Protein AF-A0A2D6X6G0-F1 (afdb_monomer_lite)

pLDDT: mean 84.28, std 13.41, range [44.09, 95.38]

Radius of gyration: 15.63 Å; chains: 1; bounding box: 31×22×52 Å

Structure (mmCIF, N/CA/C/O backbone):
data_AF-A0A2D6X6G0-F1
#
_entry.id   AF-A0A2D6X6G0-F1
#
loop_
_atom_site.group_PDB
_atom_site.id
_atom_site.type_symbol
_atom_site.label_atom_id
_atom_site.label_alt_id
_atom_site.label_comp_id
_atom_site.label_asym_id
_atom_site.label_entity_id
_atom_site.label_seq_id
_atom_site.pdbx_PDB_ins_code
_atom_site.Cartn_x
_atom_site.Cartn_y
_atom_site.Cartn_z
_atom_site.occupancy
_atom_site.B_iso_or_equiv
_atom_site.auth_seq_id
_atom_site.auth_comp_id
_atom_site.auth_asym_id
_atom_site.auth_atom_id
_atom_site.pdbx_PDB_model_num
ATOM 1 N N . MET A 1 1 ? 10.990 2.599 37.377 1.00 44.09 1 MET A N 1
ATOM 2 C CA . MET A 1 1 ? 9.829 2.057 36.635 1.00 44.09 1 MET A CA 1
ATOM 3 C C . MET A 1 1 ? 10.020 2.344 35.152 1.00 44.09 1 MET A C 1
ATOM 5 O O . MET A 1 1 ? 9.966 3.504 34.763 1.00 44.09 1 MET A O 1
ATOM 9 N N . SER A 1 2 ? 10.303 1.329 34.330 1.00 53.78 2 SER A N 1
ATOM 10 C CA . SER A 1 2 ? 10.341 1.507 32.872 1.00 53.78 2 SER A CA 1
ATOM 11 C C . SER A 1 2 ? 8.934 1.818 32.380 1.00 53.78 2 SER A C 1
ATOM 13 O O . SER A 1 2 ? 8.041 0.981 32.515 1.00 53.78 2 SER A O 1
ATOM 15 N N . LYS A 1 3 ? 8.719 3.015 31.821 1.00 54.50 3 LYS A N 1
ATOM 16 C CA . LYS A 1 3 ? 7.491 3.315 31.078 1.00 54.50 3 LYS A CA 1
ATOM 17 C C . LYS A 1 3 ? 7.387 2.275 29.959 1.00 54.50 3 LYS A C 1
ATOM 19 O O . LYS A 1 3 ? 8.238 2.253 29.069 1.00 54.50 3 LYS A O 1
ATOM 24 N N . LYS A 1 4 ? 6.397 1.376 30.023 1.00 57.78 4 LYS A N 1
ATOM 25 C CA . LYS A 1 4 ? 6.045 0.522 28.881 1.00 57.78 4 LYS A CA 1
ATOM 26 C C . LYS A 1 4 ? 5.753 1.484 27.729 1.00 57.78 4 LYS A C 1
ATOM 28 O O . LYS A 1 4 ? 4.841 2.292 27.850 1.00 57.78 4 LYS A O 1
ATOM 33 N N . LYS A 1 5 ? 6.561 1.454 26.664 1.00 56.16 5 LYS A N 1
ATOM 34 C CA . LYS A 1 5 ? 6.243 2.192 25.438 1.00 56.16 5 LYS A CA 1
ATOM 35 C C . LYS A 1 5 ? 4.903 1.649 24.956 1.00 56.16 5 LYS A C 1
ATOM 37 O O . LYS A 1 5 ? 4.822 0.471 24.603 1.00 56.16 5 LYS A O 1
ATOM 42 N N . GLU A 1 6 ? 3.854 2.462 25.025 1.00 59.06 6 GLU A N 1
ATOM 43 C CA . GLU A 1 6 ? 2.592 2.122 24.383 1.00 59.06 6 GLU A CA 1
ATOM 44 C C . GLU A 1 6 ? 2.894 1.818 22.919 1.00 59.06 6 GLU A C 1
ATOM 46 O O . GLU A 1 6 ? 3.674 2.522 22.268 1.00 59.06 6 GLU A O 1
ATOM 51 N N . LYS A 1 7 ? 2.358 0.699 22.421 1.00 62.53 7 LYS A N 1
ATOM 52 C CA . LYS A 1 7 ? 2.494 0.385 21.001 1.00 62.53 7 LYS A CA 1
ATOM 53 C C . LYS A 1 7 ? 1.877 1.556 20.238 1.00 62.53 7 LYS A C 1
ATOM 55 O O . LYS A 1 7 ? 0.800 1.994 20.637 1.00 62.53 7 LYS A O 1
ATOM 60 N N . PRO A 1 8 ? 2.515 2.052 19.172 1.00 63.84 8 PRO A N 1
ATOM 61 C CA . PRO A 1 8 ? 1.916 3.116 18.391 1.00 63.84 8 PRO A CA 1
ATOM 62 C C . PRO A 1 8 ? 0.540 2.634 17.897 1.00 63.84 8 PRO A C 1
ATOM 64 O O . PRO A 1 8 ? 0.383 1.493 17.442 1.00 63.84 8 PRO A O 1
ATOM 67 N N . THR A 1 9 ? -0.470 3.477 18.091 1.00 72.44 9 THR A N 1
ATOM 68 C CA . THR A 1 9 ? -1.876 3.235 17.742 1.00 72.44 9 THR A CA 1
ATOM 69 C C . THR A 1 9 ? -2.366 4.322 16.783 1.00 72.44 9 THR A C 1
ATOM 71 O O . THR A 1 9 ? -1.673 5.312 16.551 1.00 72.44 9 THR A O 1
ATOM 74 N N . GLY A 1 10 ? -3.545 4.116 16.188 1.00 84.31 10 GLY A N 1
ATOM 75 C CA . GLY A 1 10 ? -4.174 5.064 15.263 1.00 84.31 10 GLY A CA 1
ATOM 76 C C . GLY A 1 10 ? -3.921 4.776 13.780 1.00 84.31 10 GLY A C 1
ATOM 77 O O . GLY A 1 10 ? -3.187 3.849 13.414 1.00 84.31 10 GLY A O 1
ATOM 78 N N . ILE A 1 11 ? -4.554 5.582 12.923 1.00 89.44 11 ILE A N 1
ATOM 79 C CA . ILE A 1 11 ? -4.594 5.398 11.465 1.00 89.44 11 ILE A CA 1
ATOM 80 C C . ILE A 1 11 ? -3.213 5.294 10.812 1.00 89.44 11 ILE A C 1
ATOM 82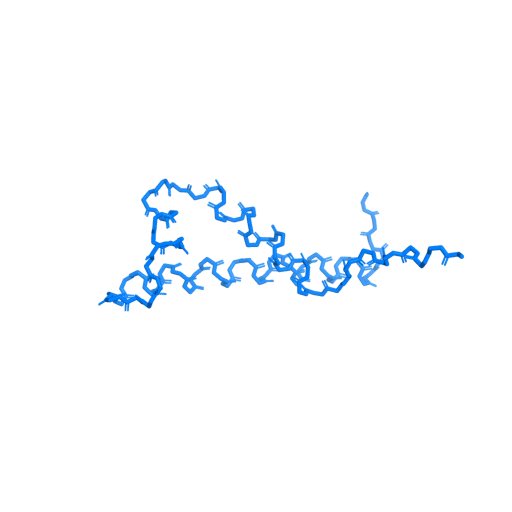 O O . ILE A 1 11 ? -3.029 4.474 9.918 1.00 89.44 11 ILE A O 1
ATOM 86 N N . ALA A 1 12 ? -2.212 6.035 11.295 1.00 89.38 12 ALA A N 1
ATOM 87 C CA . ALA A 1 12 ? -0.861 6.016 10.729 1.00 89.38 12 ALA A CA 1
ATOM 88 C C . ALA A 1 12 ? -0.223 4.615 10.781 1.00 89.38 12 ALA A C 1
ATOM 90 O O . ALA A 1 12 ? 0.381 4.160 9.813 1.00 89.38 12 ALA A O 1
ATOM 91 N N . VAL A 1 13 ? -0.424 3.884 11.881 1.00 91.81 13 VAL A N 1
ATOM 92 C CA . VAL A 1 13 ? 0.095 2.515 12.039 1.00 91.81 13 VAL A CA 1
ATOM 93 C C . VAL A 1 13 ? -0.695 1.520 11.197 1.00 91.81 13 VAL A C 1
ATOM 95 O O . VAL A 1 13 ? -0.152 0.528 10.709 1.00 91.81 13 VAL A O 1
ATOM 98 N N . LEU A 1 14 ? -1.997 1.755 11.026 1.00 92.81 14 LEU A N 1
ATOM 99 C CA . LEU A 1 14 ? -2.820 0.943 10.134 1.00 92.81 14 LEU A CA 1
ATOM 100 C C . LEU A 1 14 ? -2.404 1.151 8.677 1.00 92.81 14 LEU A C 1
ATOM 102 O O . LEU A 1 14 ? -2.306 0.164 7.949 1.00 92.81 14 LEU A O 1
ATOM 106 N N . TYR A 1 15 ? -2.091 2.391 8.299 1.00 92.62 15 TYR A N 1
ATOM 107 C CA . TYR A 1 15 ? -1.547 2.742 6.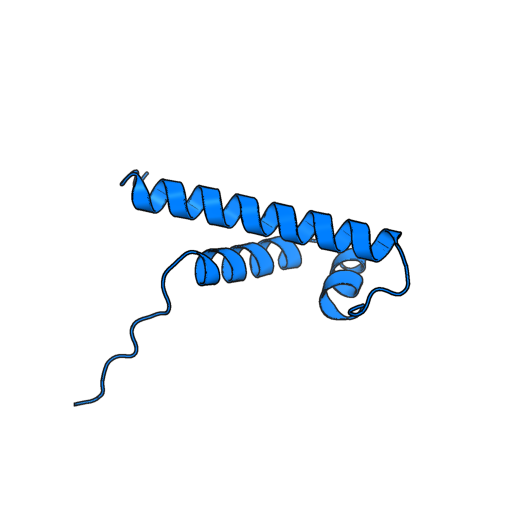996 1.00 92.62 15 TYR A CA 1
ATOM 108 C C . TYR A 1 15 ? -0.198 2.078 6.757 1.00 92.62 15 TYR A C 1
ATOM 110 O O . TYR A 1 15 ? -0.062 1.360 5.777 1.00 92.62 15 TYR A O 1
ATOM 118 N N . GLU A 1 16 ? 0.768 2.216 7.668 1.00 92.31 16 GLU A N 1
ATOM 119 C CA . GLU A 1 16 ? 2.086 1.578 7.542 1.00 92.31 16 GLU A CA 1
ATOM 120 C C . GLU A 1 16 ? 1.963 0.057 7.340 1.00 92.31 16 GLU A C 1
ATOM 122 O O . GLU A 1 16 ? 2.588 -0.533 6.457 1.00 92.31 16 GLU A O 1
ATOM 127 N N . ARG A 1 17 ? 1.097 -0.598 8.124 1.00 93.81 17 ARG A N 1
ATOM 128 C CA . ARG A 1 17 ? 0.836 -2.039 7.987 1.00 93.81 17 ARG A CA 1
ATOM 129 C C . ARG A 1 17 ? 0.174 -2.385 6.657 1.00 93.81 17 ARG A C 1
ATOM 131 O O . ARG A 1 17 ? 0.530 -3.398 6.058 1.00 93.81 17 ARG A O 1
ATOM 138 N N . ALA A 1 18 ? -0.802 -1.588 6.227 1.00 94.69 18 ALA A N 1
ATOM 139 C CA . ALA A 1 18 ? -1.479 -1.780 4.953 1.00 94.69 18 ALA A CA 1
ATOM 140 C C . ALA A 1 18 ? -0.508 -1.588 3.784 1.00 94.69 18 ALA A C 1
ATOM 142 O O . ALA A 1 18 ? -0.439 -2.455 2.923 1.00 94.69 18 ALA A O 1
ATOM 143 N N . TRP A 1 19 ? 0.307 -0.536 3.818 1.00 93.88 19 TRP A N 1
ATOM 144 C CA . TRP A 1 19 ? 1.360 -0.252 2.851 1.00 93.88 19 TRP A CA 1
ATOM 145 C C . TRP A 1 19 ? 2.336 -1.417 2.726 1.00 93.88 19 TRP A C 1
ATOM 147 O O . TRP A 1 19 ? 2.505 -1.962 1.638 1.00 93.88 19 TRP A O 1
ATOM 157 N N . ASN A 1 20 ? 2.915 -1.865 3.844 1.00 93.12 20 ASN A N 1
ATOM 158 C CA . ASN A 1 20 ? 3.872 -2.970 3.841 1.00 93.12 20 ASN A CA 1
ATOM 159 C C . ASN A 1 20 ? 3.263 -4.244 3.251 1.00 93.12 20 ASN A C 1
ATOM 161 O O . ASN A 1 20 ? 3.908 -4.916 2.449 1.00 93.12 20 ASN A O 1
ATOM 165 N N . LYS A 1 21 ? 2.011 -4.556 3.603 1.00 94.00 21 LYS A N 1
ATOM 166 C CA . LYS A 1 21 ? 1.307 -5.714 3.050 1.00 94.00 21 LYS A CA 1
ATOM 167 C C . LYS A 1 21 ? 1.059 -5.564 1.548 1.00 94.00 21 LYS A C 1
ATOM 169 O O . LYS A 1 21 ? 1.413 -6.462 0.791 1.00 94.00 21 LYS A O 1
ATOM 174 N N . THR A 1 22 ? 0.504 -4.430 1.119 1.00 93.44 22 THR A N 1
ATOM 175 C CA . THR A 1 22 ? 0.221 -4.163 -0.294 1.00 93.44 22 THR A CA 1
ATOM 176 C C . THR A 1 22 ? 1.506 -4.255 -1.113 1.00 93.44 22 THR A C 1
ATOM 178 O O . THR A 1 22 ? 1.543 -4.998 -2.087 1.00 93.44 22 THR A O 1
ATOM 181 N N . VAL A 1 23 ? 2.594 -3.603 -0.687 1.00 92.75 23 VAL A N 1
ATOM 182 C CA . VAL A 1 23 ? 3.887 -3.653 -1.386 1.00 92.75 23 VAL A CA 1
ATOM 183 C C . VAL A 1 23 ? 4.468 -5.070 -1.411 1.00 92.75 23 VAL A C 1
ATOM 185 O O . VAL A 1 23 ? 4.987 -5.484 -2.445 1.00 92.75 23 VAL A O 1
ATOM 188 N N . GLN A 1 24 ? 4.360 -5.851 -0.329 1.00 92.94 24 GLN A N 1
ATOM 189 C CA . GLN A 1 24 ? 4.828 -7.244 -0.294 1.00 92.94 24 GLN A CA 1
ATOM 190 C C . GLN A 1 24 ? 4.097 -8.160 -1.285 1.00 92.94 24 GLN A C 1
ATOM 192 O O . GLN A 1 24 ? 4.718 -9.084 -1.815 1.00 92.94 24 GLN A O 1
ATOM 197 N N . GLU A 1 25 ? 2.824 -7.900 -1.574 1.00 93.44 25 GLU A N 1
ATOM 198 C CA . GLU A 1 25 ? 2.003 -8.691 -2.502 1.00 93.44 25 GLU A CA 1
ATOM 199 C C . GLU A 1 25 ? 2.225 -8.309 -3.981 1.00 93.44 25 GLU A C 1
ATOM 201 O O . GLU A 1 25 ? 1.838 -9.055 -4.880 1.00 93.44 25 GLU A O 1
ATOM 206 N N . LEU A 1 26 ? 2.894 -7.183 -4.264 1.00 93.56 26 LEU A N 1
ATOM 207 C CA . LEU A 1 26 ? 3.168 -6.742 -5.634 1.00 93.56 26 LEU A CA 1
ATOM 208 C C . LEU A 1 26 ? 4.207 -7.623 -6.360 1.00 93.56 26 LEU A C 1
ATOM 210 O O . LEU A 1 26 ? 5.129 -8.171 -5.740 1.00 93.56 26 LEU A O 1
ATOM 214 N N . PRO A 1 27 ? 4.141 -7.699 -7.705 1.00 94.12 27 PRO A N 1
ATOM 215 C CA . PRO A 1 27 ? 5.205 -8.298 -8.503 1.00 94.12 27 PRO A CA 1
ATOM 216 C C . PRO A 1 27 ? 6.517 -7.511 -8.360 1.00 94.12 27 PRO A C 1
ATOM 218 O O . PRO A 1 27 ? 6.517 -6.296 -8.146 1.00 94.12 27 PRO A O 1
ATOM 221 N N . ASN A 1 28 ? 7.650 -8.200 -8.531 1.00 93.12 28 ASN A N 1
ATOM 222 C CA . ASN A 1 28 ? 8.987 -7.640 -8.289 1.00 93.12 28 ASN A CA 1
ATOM 223 C C . ASN A 1 28 ? 9.266 -6.336 -9.050 1.00 93.12 28 ASN A C 1
ATOM 225 O O . ASN A 1 28 ? 9.922 -5.451 -8.510 1.00 93.12 28 ASN A O 1
ATOM 229 N N . TRP A 1 29 ? 8.760 -6.191 -10.277 1.00 91.12 29 TRP A N 1
ATOM 230 C CA . TRP A 1 29 ? 8.960 -4.971 -11.060 1.00 91.12 29 TRP A CA 1
ATOM 231 C C . TRP A 1 29 ? 8.241 -3.760 -10.442 1.00 91.12 29 TRP A C 1
ATOM 233 O O . TRP A 1 29 ? 8.850 -2.703 -10.325 1.00 91.12 29 TRP A O 1
ATOM 243 N N . LYS A 1 30 ? 7.011 -3.924 -9.929 1.00 91.12 30 LYS A N 1
ATOM 244 C CA . LYS A 1 30 ? 6.296 -2.853 -9.211 1.00 91.12 30 LYS A CA 1
ATOM 245 C C . LYS A 1 30 ? 6.955 -2.528 -7.873 1.00 91.12 30 LYS A C 1
ATOM 247 O O . LYS A 1 30 ? 7.057 -1.362 -7.517 1.00 91.12 30 LYS A O 1
ATOM 252 N N . LYS A 1 31 ? 7.454 -3.539 -7.149 1.00 91.88 31 LYS A N 1
ATOM 253 C CA . LYS A 1 31 ? 8.208 -3.326 -5.898 1.00 91.88 31 LYS A CA 1
ATOM 254 C C . LYS A 1 31 ? 9.432 -2.436 -6.107 1.00 91.88 31 LYS A C 1
ATOM 256 O 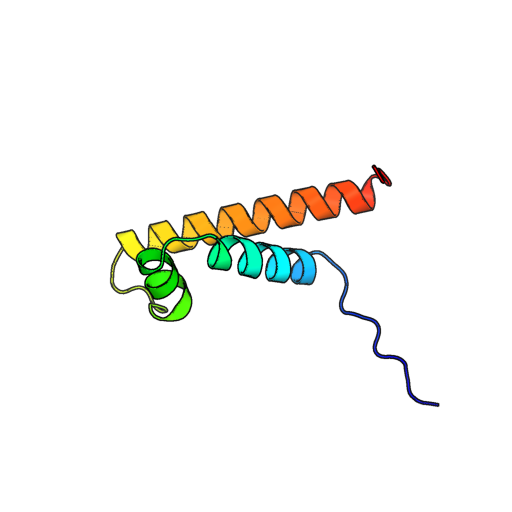O . LYS A 1 31 ? 9.690 -1.579 -5.271 1.00 91.88 31 LYS A O 1
ATOM 261 N N . LYS A 1 32 ? 10.161 -2.616 -7.216 1.00 89.62 32 LYS A N 1
ATOM 262 C CA . LYS A 1 32 ? 11.314 -1.764 -7.550 1.00 89.62 32 LYS A CA 1
ATOM 263 C C . LYS A 1 32 ? 10.910 -0.298 -7.697 1.00 89.62 32 LYS A C 1
ATOM 265 O O . LYS A 1 32 ? 11.598 0.543 -7.136 1.00 89.62 32 LYS A O 1
ATOM 270 N N . ILE A 1 33 ? 9.780 -0.018 -8.351 1.00 89.12 33 ILE A N 1
ATOM 271 C CA . ILE A 1 33 ? 9.242 1.346 -8.465 1.00 89.12 33 ILE A CA 1
ATOM 272 C C . ILE A 1 33 ? 8.941 1.910 -7.065 1.00 89.12 33 ILE A C 1
ATOM 274 O O . ILE A 1 33 ? 9.381 3.004 -6.733 1.00 89.12 33 ILE A O 1
ATOM 278 N N . MET A 1 34 ? 8.260 1.142 -6.205 1.00 88.56 34 MET A N 1
ATOM 279 C CA . MET A 1 34 ? 7.850 1.621 -4.873 1.00 88.56 34 MET A CA 1
ATOM 280 C C . MET A 1 34 ? 9.015 1.878 -3.911 1.00 88.56 34 MET A C 1
ATOM 282 O O . MET A 1 34 ? 8.896 2.725 -3.032 1.00 88.56 34 MET A O 1
ATOM 286 N N . ILE A 1 35 ? 10.102 1.109 -4.017 1.00 82.44 35 ILE A N 1
ATOM 287 C CA . ILE A 1 35 ? 11.221 1.166 -3.064 1.00 82.44 35 ILE A CA 1
ATOM 288 C C . ILE A 1 35 ? 12.329 2.109 -3.552 1.00 82.44 35 ILE A C 1
ATOM 290 O O . ILE A 1 35 ? 12.962 2.758 -2.725 1.00 82.44 35 ILE A O 1
ATOM 294 N N . ASN A 1 36 ? 12.566 2.191 -4.868 1.00 76.94 36 ASN A N 1
ATOM 295 C CA . ASN A 1 36 ? 13.774 2.819 -5.417 1.00 76.94 36 ASN A CA 1
ATOM 296 C C . ASN A 1 36 ? 13.528 4.060 -6.292 1.00 76.94 36 ASN A C 1
ATOM 298 O O . ASN A 1 36 ? 14.489 4.779 -6.536 1.00 76.94 36 ASN A O 1
ATOM 302 N N . ASN A 1 37 ? 12.301 4.325 -6.760 1.00 75.12 37 ASN A N 1
ATOM 303 C CA . ASN A 1 37 ? 12.036 5.407 -7.725 1.00 75.12 37 ASN A CA 1
ATOM 304 C C . ASN A 1 37 ? 11.439 6.668 -7.084 1.00 75.12 37 ASN A C 1
ATOM 306 O O . ASN A 1 37 ? 10.606 7.314 -7.699 1.00 75.12 37 ASN A O 1
ATOM 310 N N . TRP A 1 38 ? 11.817 7.041 -5.856 1.00 73.88 38 TRP A N 1
ATOM 311 C CA . TRP A 1 38 ? 11.441 8.363 -5.334 1.00 73.88 38 TRP A CA 1
ATOM 312 C C . TRP A 1 38 ? 12.628 9.337 -5.391 1.00 73.88 38 TRP A C 1
ATOM 314 O O . TRP A 1 38 ? 13.641 9.059 -4.741 1.00 73.88 38 TRP A O 1
ATOM 324 N N . PRO A 1 39 ? 12.511 10.499 -6.068 1.00 74.06 39 PRO A N 1
ATOM 325 C CA . PRO A 1 39 ? 11.357 10.996 -6.837 1.00 74.06 39 PRO A CA 1
ATOM 326 C C . PRO A 1 39 ? 11.138 10.237 -8.160 1.00 74.06 39 PRO A C 1
ATOM 328 O O . PRO A 1 39 ? 12.074 9.657 -8.699 1.00 74.06 39 PRO A O 1
ATOM 331 N N . TYR A 1 40 ? 9.897 10.229 -8.664 1.00 79.88 40 TYR A N 1
ATOM 332 C CA . TYR A 1 40 ? 9.539 9.509 -9.893 1.00 79.88 40 TYR A CA 1
ATOM 333 C C . TYR A 1 40 ? 9.948 10.314 -11.132 1.00 79.88 40 TYR A C 1
ATOM 335 O O . TYR A 1 40 ? 9.458 11.427 -11.320 1.00 79.88 40 TYR A O 1
ATOM 343 N N . ASP A 1 41 ? 10.797 9.732 -11.981 1.00 81.06 41 ASP A N 1
ATOM 344 C CA . ASP A 1 41 ? 11.232 10.343 -13.248 1.00 81.06 41 ASP A CA 1
ATOM 345 C C . ASP A 1 41 ? 10.214 10.157 -14.392 1.00 81.06 41 ASP A C 1
ATOM 347 O O . ASP A 1 41 ? 10.290 10.847 -15.407 1.00 81.06 41 ASP A O 1
ATOM 351 N N . ASP A 1 42 ? 9.261 9.231 -14.234 1.00 85.94 42 ASP A N 1
ATOM 352 C CA . ASP A 1 42 ? 8.210 8.923 -15.209 1.00 85.94 42 ASP A CA 1
ATOM 353 C C . ASP A 1 42 ? 6.807 9.027 -14.588 1.00 85.94 42 ASP A C 1
ATOM 355 O O . ASP A 1 42 ? 6.547 8.556 -13.473 1.00 85.94 42 ASP A O 1
ATOM 359 N N . ASP A 1 43 ? 5.871 9.596 -15.353 1.00 88.00 43 ASP A N 1
ATOM 360 C CA . ASP A 1 43 ? 4.471 9.766 -14.950 1.00 88.00 43 ASP A CA 1
ATOM 361 C C . ASP A 1 43 ? 3.764 8.416 -14.744 1.00 88.00 43 ASP A C 1
ATOM 363 O O . ASP A 1 43 ? 2.855 8.295 -13.913 1.00 88.00 43 ASP A O 1
ATOM 367 N N . GLY A 1 44 ? 4.172 7.376 -15.478 1.00 88.94 44 GLY A N 1
ATOM 368 C CA . GLY A 1 44 ? 3.658 6.018 -15.326 1.00 88.94 44 GLY A CA 1
ATOM 369 C C . GLY A 1 44 ? 4.016 5.416 -13.969 1.00 88.94 44 GLY A C 1
ATOM 370 O O . GLY A 1 44 ? 3.137 4.886 -13.277 1.00 88.94 44 GLY A O 1
ATOM 371 N N . ASP A 1 45 ? 5.270 5.561 -13.553 1.00 90.31 45 ASP A N 1
ATOM 372 C CA . ASP A 1 45 ? 5.756 5.132 -12.240 1.00 90.31 45 ASP A CA 1
ATOM 373 C C . ASP A 1 45 ? 5.075 5.901 -11.102 1.00 90.31 45 ASP A C 1
ATOM 375 O O . ASP A 1 45 ? 4.585 5.292 -10.141 1.00 90.31 45 ASP A O 1
ATOM 379 N N . ALA A 1 46 ? 4.937 7.223 -11.255 1.00 89.25 46 ALA A N 1
ATOM 380 C CA . ALA A 1 46 ? 4.201 8.061 -10.313 1.00 89.25 46 ALA A CA 1
ATOM 381 C C . ALA A 1 46 ? 2.729 7.634 -10.194 1.00 89.25 46 ALA A C 1
ATOM 383 O O . ALA A 1 46 ? 2.164 7.594 -9.094 1.00 89.25 46 ALA A O 1
ATOM 384 N N . ARG A 1 47 ? 2.084 7.270 -11.310 1.00 92.81 47 ARG A N 1
ATOM 385 C CA . ARG A 1 47 ? 0.707 6.761 -11.308 1.00 92.81 47 ARG A CA 1
ATOM 386 C C . ARG A 1 47 ? 0.599 5.439 -10.553 1.00 92.81 47 ARG A C 1
ATOM 388 O O . ARG A 1 47 ? -0.283 5.309 -9.705 1.00 92.81 47 ARG A O 1
ATOM 395 N N . ILE A 1 48 ? 1.498 4.488 -10.813 1.00 91.44 48 ILE A N 1
ATOM 396 C CA . ILE A 1 48 ? 1.520 3.189 -10.120 1.00 91.44 48 ILE A CA 1
ATOM 397 C C . ILE A 1 48 ? 1.697 3.393 -8.612 1.00 91.44 48 ILE A C 1
ATOM 399 O O . ILE A 1 48 ? 0.989 2.772 -7.818 1.00 91.44 48 ILE A O 1
ATOM 403 N N . ALA A 1 49 ? 2.595 4.289 -8.204 1.00 90.94 49 ALA A N 1
ATOM 404 C CA . ALA A 1 49 ? 2.808 4.594 -6.796 1.00 90.94 49 ALA A CA 1
ATOM 405 C C . ALA A 1 49 ? 1.579 5.196 -6.120 1.00 90.94 49 ALA A C 1
ATOM 407 O O . ALA A 1 49 ? 1.198 4.779 -5.023 1.00 90.94 49 ALA A O 1
ATOM 408 N N . ASN A 1 50 ? 0.920 6.134 -6.798 1.00 91.88 50 ASN A N 1
ATOM 409 C CA . ASN A 1 50 ? -0.314 6.736 -6.313 1.00 91.88 50 ASN A CA 1
ATOM 410 C C . ASN A 1 50 ? -1.443 5.705 -6.162 1.00 91.88 50 ASN A C 1
ATOM 412 O O . ASN A 1 50 ? -2.203 5.768 -5.197 1.00 91.88 50 ASN A O 1
ATOM 416 N N . GLU A 1 51 ? -1.562 4.747 -7.083 1.00 94.00 51 GLU A N 1
ATOM 417 C CA . GLU A 1 51 ? -2.537 3.654 -6.976 1.00 94.00 51 GLU A CA 1
ATOM 418 C C . GLU A 1 51 ? -2.276 2.776 -5.746 1.00 94.00 51 GLU A C 1
ATOM 420 O O . GLU A 1 51 ? -3.202 2.485 -4.986 1.00 94.00 51 GLU A O 1
ATOM 425 N N . VAL A 1 52 ? -1.015 2.407 -5.506 1.00 93.12 52 VAL A N 1
ATOM 426 C CA . VAL A 1 52 ? -0.610 1.601 -4.343 1.00 93.12 52 VAL A CA 1
ATOM 427 C C . VAL A 1 52 ? -0.870 2.345 -3.031 1.00 93.12 52 VAL A C 1
ATOM 429 O O . VAL A 1 52 ? -1.426 1.764 -2.097 1.00 93.12 52 VAL A O 1
ATOM 432 N N . ALA A 1 53 ? -0.539 3.638 -2.969 1.00 92.75 53 ALA A N 1
ATOM 433 C CA . ALA A 1 53 ? -0.799 4.478 -1.800 1.00 92.75 53 ALA A CA 1
ATOM 434 C C . ALA A 1 53 ? -2.299 4.588 -1.491 1.00 92.75 53 ALA A C 1
ATOM 436 O O . ALA A 1 53 ? -2.710 4.431 -0.340 1.00 92.75 53 ALA A O 1
ATOM 437 N N . LYS A 1 54 ? -3.134 4.789 -2.520 1.00 95.38 54 LYS A N 1
ATOM 438 C CA . LYS A 1 54 ? -4.596 4.844 -2.370 1.00 95.38 54 LYS A CA 1
ATOM 439 C C . LYS A 1 54 ? -5.178 3.521 -1.869 1.00 95.38 54 LYS A C 1
ATOM 441 O O . LYS A 1 54 ? -6.052 3.538 -1.004 1.00 95.38 54 LYS A O 1
ATOM 446 N N . ASP A 1 55 ? -4.697 2.383 -2.372 1.00 94.94 55 ASP A N 1
ATOM 447 C CA . ASP A 1 55 ? -5.145 1.068 -1.896 1.00 94.94 55 ASP A CA 1
ATOM 448 C C . ASP A 1 55 ? -4.751 0.831 -0.429 1.00 94.94 55 ASP A C 1
ATOM 450 O O . ASP A 1 55 ? -5.580 0.410 0.383 1.00 94.94 55 ASP A O 1
ATOM 454 N N . ALA A 1 56 ? -3.514 1.172 -0.055 1.00 94.12 56 ALA A N 1
ATOM 455 C CA . ALA A 1 56 ? -3.049 1.086 1.327 1.00 94.12 56 ALA A CA 1
ATOM 456 C C . ALA A 1 56 ? -3.883 1.969 2.275 1.00 94.12 56 ALA A C 1
ATOM 458 O O . ALA A 1 56 ? -4.316 1.495 3.329 1.00 94.12 56 ALA A O 1
ATOM 459 N N . ALA A 1 57 ? -4.174 3.213 1.877 1.00 93.69 57 ALA A N 1
ATOM 460 C CA . ALA A 1 57 ? -5.026 4.135 2.632 1.00 93.69 57 ALA A CA 1
ATOM 461 C C . ALA A 1 57 ? -6.428 3.564 2.847 1.00 93.69 57 ALA A C 1
ATOM 463 O O . ALA A 1 57 ? -6.864 3.413 3.988 1.00 93.69 57 ALA A O 1
ATOM 464 N N . LYS A 1 58 ? -7.084 3.116 1.773 1.00 95.00 58 LYS A N 1
ATOM 465 C CA . LYS A 1 58 ? -8.431 2.541 1.850 1.00 95.00 58 LYS A CA 1
ATOM 466 C C . LYS A 1 58 ? -8.491 1.331 2.786 1.00 95.00 58 LYS A C 1
ATOM 468 O O . LYS A 1 58 ? -9.434 1.178 3.560 1.00 95.00 58 LYS A O 1
ATOM 473 N N . ARG A 1 59 ? -7.485 0.452 2.745 1.00 94.19 59 ARG A N 1
ATOM 474 C CA . ARG A 1 59 ? -7.410 -0.714 3.645 1.00 94.19 59 ARG A CA 1
ATOM 475 C C . ARG A 1 59 ? -7.231 -0.309 5.104 1.00 94.19 59 ARG A C 1
ATOM 477 O O . ARG A 1 59 ? -7.811 -0.950 5.982 1.00 94.19 59 ARG A O 1
ATOM 484 N N . ALA A 1 60 ? -6.428 0.720 5.360 1.00 92.94 60 ALA A N 1
ATOM 485 C CA . ALA A 1 60 ? -6.216 1.255 6.697 1.00 92.94 60 ALA A CA 1
ATOM 486 C C . ALA A 1 60 ? -7.498 1.875 7.263 1.00 92.94 60 ALA A C 1
ATOM 488 O O . ALA A 1 60 ? -7.893 1.517 8.370 1.00 92.94 60 ALA A O 1
ATOM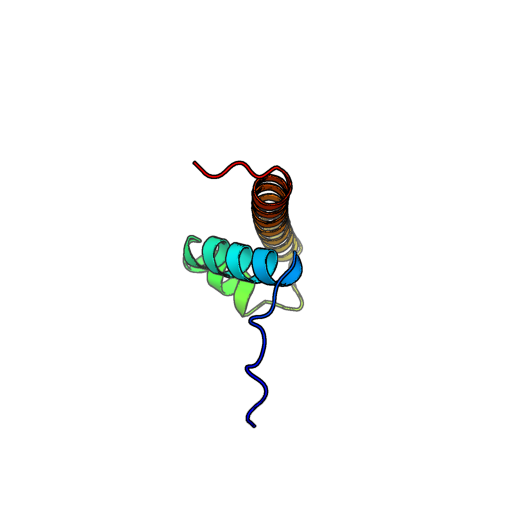 489 N N . GLU A 1 61 ? -8.190 2.698 6.474 1.00 92.88 61 GLU A N 1
ATOM 490 C CA . GLU A 1 61 ? -9.464 3.333 6.833 1.00 92.88 61 GLU A CA 1
ATOM 491 C C . GLU A 1 61 ? -10.556 2.299 7.120 1.00 92.88 61 GLU A C 1
ATOM 493 O O . GLU A 1 61 ? -11.210 2.358 8.156 1.00 92.88 61 GLU A O 1
ATOM 498 N N . VAL A 1 62 ? -10.717 1.285 6.260 1.00 93.44 62 VAL A N 1
ATOM 499 C CA . VAL A 1 62 ? -11.686 0.198 6.497 1.00 93.44 62 VAL A CA 1
ATOM 500 C C . VAL A 1 62 ? -11.382 -0.530 7.805 1.00 93.44 62 VAL A C 1
ATOM 502 O O . VAL A 1 62 ? -12.293 -0.921 8.536 1.00 93.44 62 VAL A O 1
ATOM 505 N N . LYS A 1 63 ? -10.101 -0.741 8.115 1.00 91.00 63 LYS A N 1
ATOM 506 C CA . LYS A 1 63 ? -9.700 -1.395 9.361 1.00 91.00 63 LYS A CA 1
ATOM 507 C C . LYS A 1 63 ? -9.947 -0.502 10.573 1.00 91.00 63 LYS A C 1
ATOM 509 O O . LYS A 1 63 ? -10.421 -1.006 11.587 1.00 91.00 63 LYS A O 1
ATOM 514 N N . GLU A 1 64 ? -9.670 0.791 10.462 1.00 91.94 64 GLU A N 1
ATOM 515 C CA . GLU A 1 64 ? -9.972 1.771 11.501 1.00 91.94 64 GLU A CA 1
ATOM 516 C C . GLU A 1 64 ? -11.475 1.838 11.778 1.00 91.94 64 GLU A C 1
ATOM 518 O O . GLU A 1 64 ? -11.8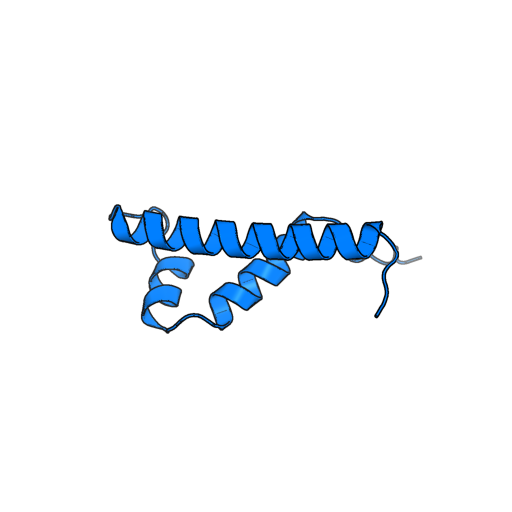87 1.684 12.924 1.00 91.94 64 GLU A O 1
ATOM 523 N N . GLN A 1 65 ? -12.302 1.950 10.736 1.00 90.00 65 GLN A N 1
ATOM 524 C CA . GLN A 1 65 ? -13.760 1.953 10.862 1.00 90.00 65 GLN A CA 1
ATOM 525 C C . GLN A 1 65 ? -14.275 0.688 11.553 1.00 90.00 65 GLN A C 1
ATOM 527 O O . GLN A 1 65 ? -15.109 0.782 12.450 1.00 90.00 65 GLN A O 1
ATOM 532 N N . LYS A 1 66 ? -13.740 -0.493 11.210 1.00 88.75 66 LYS A N 1
ATOM 533 C CA . LYS A 1 66 ? -14.081 -1.747 11.904 1.00 88.75 66 LYS A CA 1
ATOM 534 C C . LYS A 1 66 ? -13.735 -1.686 13.391 1.00 88.75 66 LYS A C 1
ATOM 536 O O . LYS A 1 66 ? -14.584 -2.012 14.216 1.00 88.75 66 LYS A O 1
ATOM 541 N N . MET A 1 67 ? -12.533 -1.213 13.728 1.00 86.50 67 MET A N 1
ATOM 542 C CA . MET A 1 67 ? -12.095 -1.059 15.120 1.00 86.50 67 MET A CA 1
ATOM 543 C C . MET A 1 67 ? -12.971 -0.065 15.899 1.00 86.50 67 MET A C 1
ATOM 545 O O . MET A 1 67 ? -13.306 -0.336 17.047 1.00 86.50 67 MET A O 1
ATOM 549 N N . LEU A 1 68 ? -13.378 1.046 15.276 1.00 84.31 68 LEU A N 1
ATOM 550 C CA . LEU A 1 68 ? -14.258 2.055 15.878 1.00 84.31 68 LEU A CA 1
ATOM 551 C C . LEU A 1 68 ? -15.704 1.567 16.032 1.00 84.31 68 LEU A C 1
ATOM 553 O O . LEU A 1 68 ? -16.358 1.886 17.018 1.00 84.31 68 LEU 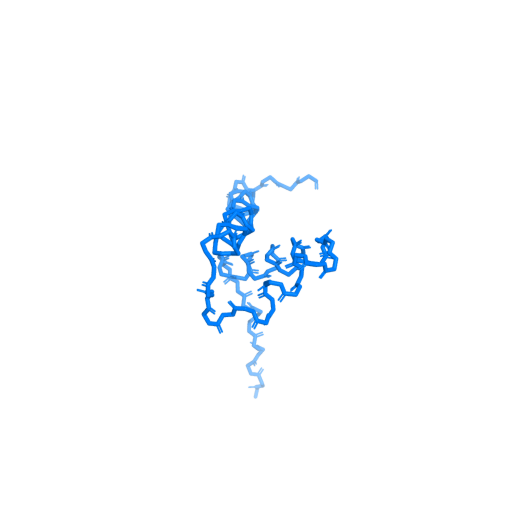A O 1
ATOM 557 N N . SER A 1 69 ? -16.199 0.773 15.080 1.00 86.31 69 SER A N 1
ATOM 558 C CA . SER A 1 69 ? -17.558 0.216 15.112 1.00 86.31 69 SER A CA 1
ATOM 559 C C . SER A 1 69 ? -17.750 -0.910 16.139 1.00 86.31 69 SER A C 1
ATOM 561 O O . SER A 1 69 ? -18.869 -1.377 16.322 1.00 86.31 69 SER A O 1
ATOM 563 N N . GLY A 1 70 ? -16.676 -1.376 16.790 1.00 70.94 70 GLY A N 1
ATOM 564 C CA . GLY A 1 70 ? -16.730 -2.477 17.758 1.00 70.94 70 GLY A CA 1
ATOM 565 C C . GLY A 1 70 ? -17.045 -3.848 17.147 1.00 70.94 70 GLY A C 1
ATOM 566 O O . GLY A 1 70 ? -17.271 -4.806 17.886 1.00 70.94 70 GLY A O 1
ATOM 567 N N . VAL A 1 71 ? -17.052 -3.968 15.815 1.00 60.12 71 VAL A N 1
ATOM 568 C CA . VAL A 1 71 ? -17.302 -5.232 15.114 1.00 60.12 71 VAL A CA 1
ATOM 569 C C . VAL A 1 71 ? -16.038 -6.091 15.169 1.00 60.12 71 VAL A C 1
ATOM 571 O O . VAL A 1 71 ? -15.147 -5.991 14.322 1.00 60.12 71 VAL A O 1
ATOM 574 N N . ASN A 1 72 ? -15.964 -6.941 16.191 1.00 52.88 72 ASN A N 1
ATOM 575 C CA . ASN A 1 72 ? -15.066 -8.089 16.227 1.00 52.88 72 ASN A CA 1
ATOM 576 C C . ASN A 1 72 ? -15.798 -9.274 15.580 1.00 52.88 72 ASN A C 1
ATOM 578 O O . ASN A 1 72 ? -16.797 -9.732 16.129 1.00 52.88 72 ASN A O 1
ATOM 582 N N . ASN A 1 73 ? -15.330 -9.727 14.412 1.00 49.41 73 ASN A N 1
ATOM 583 C CA . ASN A 1 73 ? -15.705 -11.046 13.885 1.00 49.41 73 ASN A CA 1
ATOM 584 C C . ASN A 1 73 ? -15.031 -12.149 14.700 1.00 49.41 73 ASN A C 1
ATOM 586 O O . ASN A 1 73 ? -13.839 -11.956 15.038 1.00 49.41 73 ASN A O 1
#

Sequence (73 aa):
MSKKKEKPTGIAVLYERAWNKTVQELPNWKKKIMINNWPYDDDGDARIANEVAKDAAKRAEVKEQKMLSGVNN

Foldseek 3Di:
DPDPPDDDDDLVVQLVVLLVVLLVPDDPVLVCLQPPQVVPPDPVSVVSNVVSSVRSSVRSVVVVVCVVVVDDD

Secondary structure (DSSP, 8-state):
-----PPP-SHHHHHHHHHHHHHHHS-HHHHHHHHH-SSPSSHHHHHHHHHHHHHHHHHHHHHHHHHHTT---